Protein AF-B6Y9R3-F1 (afdb_monomer)

Radius of gyration: 16.5 Å; Cα contacts (8 Å, |Δi|>4): 119; chains: 1; bounding box: 32×34×44 Å

pLDDT: mean 80.81, std 11.1, range [38.0, 95.69]

Structure (mmCIF, N/CA/C/O backbone):
data_AF-B6Y9R3-F1
#
_entry.id   AF-B6Y9R3-F1
#
loop_
_atom_site.group_PDB
_atom_site.id
_atom_site.type_symbol
_atom_site.label_atom_id
_atom_site.label_alt_id
_atom_site.label_comp_id
_atom_site.label_asym_id
_atom_site.label_entity_id
_atom_site.label_seq_id
_atom_site.pdbx_PDB_ins_code
_atom_site.Cartn_x
_atom_site.Cartn_y
_atom_site.Cartn_z
_atom_site.occupancy
_atom_site.B_iso_or_equiv
_atom_site.auth_seq_id
_atom_site.auth_comp_id
_atom_site.auth_asym_id
_atom_site.auth_atom_id
_atom_site.pdbx_PDB_model_num
ATOM 1 N N . MET A 1 1 ? 11.299 23.495 -1.024 1.00 38.00 1 MET A N 1
ATOM 2 C CA . MET A 1 1 ? 11.719 22.146 -0.599 1.00 38.00 1 MET A CA 1
ATOM 3 C C . MET A 1 1 ? 10.452 21.373 -0.296 1.00 38.00 1 MET A C 1
ATOM 5 O O . MET A 1 1 ? 9.710 21.799 0.578 1.00 38.00 1 MET A O 1
ATOM 9 N N . GLN A 1 2 ? 10.127 20.360 -1.100 1.00 44.69 2 GLN A N 1
ATOM 10 C CA . GLN A 1 2 ? 9.009 19.462 -0.810 1.00 44.69 2 GLN A CA 1
ATOM 11 C C . GLN A 1 2 ? 9.475 18.516 0.291 1.00 44.69 2 GLN A C 1
ATOM 13 O O . GLN A 1 2 ? 10.251 17.600 0.039 1.00 44.69 2 GLN A O 1
ATOM 18 N N . THR A 1 3 ? 9.092 18.821 1.525 1.00 48.12 3 THR A N 1
ATOM 19 C CA . THR A 1 3 ? 9.408 17.984 2.677 1.00 48.12 3 THR A CA 1
ATOM 20 C C . THR A 1 3 ? 8.425 16.825 2.669 1.00 48.12 3 THR A C 1
ATOM 22 O O . THR A 1 3 ? 7.228 17.030 2.870 1.00 48.12 3 THR A O 1
ATOM 25 N N . GLU A 1 4 ? 8.907 15.618 2.393 1.00 58.72 4 GLU A N 1
ATOM 26 C CA . GLU A 1 4 ? 8.137 14.425 2.731 1.00 58.72 4 GLU A CA 1
ATOM 27 C C . GLU A 1 4 ? 7.810 14.454 4.219 1.00 58.72 4 GLU A C 1
ATOM 29 O O . GLU A 1 4 ? 8.660 14.781 5.047 1.00 58.72 4 GLU A O 1
ATOM 34 N N . ILE A 1 5 ? 6.565 14.142 4.554 1.00 64.19 5 ILE A N 1
ATOM 35 C CA . ILE A 1 5 ? 6.120 14.108 5.940 1.00 64.19 5 ILE A CA 1
ATOM 36 C C . ILE A 1 5 ? 6.692 12.826 6.552 1.00 64.19 5 ILE A C 1
ATOM 38 O O . ILE A 1 5 ? 6.234 11.728 6.247 1.00 64.19 5 ILE A O 1
ATOM 42 N N . GLU A 1 6 ? 7.716 12.958 7.393 1.00 71.69 6 GLU A N 1
ATOM 43 C CA . GLU A 1 6 ? 8.227 11.827 8.168 1.00 71.69 6 GLU A CA 1
ATOM 44 C C . GLU A 1 6 ? 7.184 11.346 9.186 1.00 71.69 6 GLU A C 1
ATOM 46 O O . GLU A 1 6 ? 6.324 12.111 9.626 1.00 71.69 6 GLU A O 1
ATOM 51 N N . TYR A 1 7 ? 7.259 10.069 9.570 1.00 74.62 7 TYR A N 1
ATOM 52 C CA . TYR A 1 7 ? 6.249 9.422 10.414 1.00 74.62 7 TYR A CA 1
ATOM 53 C C . TYR A 1 7 ? 5.989 10.170 11.732 1.00 74.62 7 TYR A C 1
ATOM 55 O O . TYR A 1 7 ? 4.831 10.379 12.093 1.00 74.62 7 TYR A O 1
ATOM 63 N N . GLU A 1 8 ? 7.038 10.633 12.420 1.00 77.56 8 GLU A N 1
ATOM 64 C CA . GLU A 1 8 ? 6.874 11.384 13.673 1.00 77.56 8 GLU A CA 1
ATOM 65 C C . GLU A 1 8 ? 6.174 12.729 13.443 1.00 77.56 8 GLU A C 1
ATOM 67 O O . GLU A 1 8 ? 5.250 13.075 14.175 1.00 77.56 8 GLU A O 1
ATOM 72 N N . TYR A 1 9 ? 6.503 13.437 12.360 1.00 80.38 9 TYR A N 1
ATOM 73 C CA . TYR A 1 9 ? 5.824 14.684 12.009 1.00 80.38 9 TYR A CA 1
ATOM 74 C C . TYR A 1 9 ? 4.355 14.452 11.613 1.00 80.38 9 TYR A C 1
ATOM 76 O O . TYR A 1 9 ? 3.468 15.216 11.995 1.00 80.38 9 TYR A O 1
ATOM 84 N N . MET A 1 10 ? 4.058 13.369 10.886 1.00 79.75 10 MET A N 1
ATOM 85 C CA . MET A 1 10 ? 2.678 12.972 10.584 1.00 79.75 10 MET A CA 1
ATOM 86 C C . MET A 1 10 ? 1.896 12.704 11.873 1.00 79.75 10 MET A C 1
ATOM 88 O O . MET A 1 10 ? 0.772 13.178 12.029 1.00 79.75 10 MET A O 1
ATOM 92 N N . LYS A 1 11 ? 2.495 11.960 12.804 1.00 81.62 11 LYS A N 1
ATOM 93 C CA . LYS A 1 11 ? 1.896 11.610 14.091 1.00 81.62 11 LYS A CA 1
ATOM 94 C C . LYS A 1 11 ? 1.600 12.851 14.933 1.00 81.62 11 LYS A C 1
ATOM 96 O O . LYS A 1 11 ? 0.484 12.966 15.434 1.00 81.62 11 LYS A O 1
ATOM 101 N N . GLU A 1 12 ? 2.537 13.794 15.026 1.00 84.62 12 GLU A N 1
ATOM 102 C CA . GLU A 1 12 ? 2.312 15.089 15.685 1.00 84.62 12 GLU A CA 1
ATOM 103 C C . GLU A 1 12 ? 1.129 15.835 15.056 1.00 84.62 12 GLU A C 1
ATOM 105 O O . GLU A 1 12 ? 0.219 16.283 15.755 1.00 84.62 12 GLU A O 1
ATOM 110 N N . ARG A 1 13 ? 1.074 15.905 13.720 1.00 83.81 13 ARG A N 1
ATOM 111 C CA . ARG A 1 13 ? -0.043 16.554 13.021 1.00 83.81 13 ARG A CA 1
ATOM 112 C C . ARG A 1 13 ? -1.380 15.874 13.294 1.00 83.81 13 ARG A C 1
ATOM 114 O O . ARG A 1 13 ? -2.363 16.576 13.509 1.00 83.81 13 ARG A O 1
ATOM 121 N N . LEU A 1 14 ? -1.427 14.541 13.301 1.00 82.06 14 LEU A N 1
ATOM 122 C CA . LEU A 1 14 ? -2.643 13.784 13.614 1.00 82.06 14 LEU A CA 1
ATOM 123 C C . LEU A 1 14 ? -3.123 14.056 15.045 1.00 82.06 14 LEU A C 1
ATOM 125 O O . LEU A 1 14 ? -4.323 14.208 15.263 1.00 82.06 14 LEU A O 1
ATOM 129 N N . GLN A 1 15 ? -2.203 14.187 16.004 1.00 83.19 15 GLN A N 1
ATOM 130 C CA . GLN A 1 15 ? -2.538 14.554 17.384 1.00 83.19 15 GLN A CA 1
ATOM 131 C C . GLN A 1 15 ? -3.135 15.966 17.477 1.00 83.19 15 GLN A C 1
ATOM 133 O O . GLN A 1 15 ? -4.060 16.192 18.257 1.00 83.19 15 GLN A O 1
ATOM 138 N N . CYS A 1 16 ? -2.670 16.906 16.649 1.00 85.38 16 CYS A N 1
ATOM 139 C CA . CYS A 1 16 ? -3.221 18.262 16.599 1.00 85.38 16 CYS A CA 1
ATOM 140 C C . CYS A 1 16 ? -4.626 18.352 15.978 1.00 85.38 16 CYS A C 1
ATOM 142 O O . CYS A 1 16 ? -5.304 19.352 16.202 1.00 85.38 16 CYS A O 1
ATOM 144 N N . LEU A 1 17 ? -5.082 17.351 15.215 1.00 85.00 17 LEU A N 1
ATOM 145 C CA . LEU A 1 17 ? -6.386 17.389 14.535 1.00 85.00 17 LEU A CA 1
ATOM 146 C C . LEU A 1 17 ? -7.593 17.203 15.473 1.00 85.00 17 LEU A C 1
ATOM 148 O O . LEU A 1 17 ? -8.717 17.316 14.995 1.00 85.00 17 LEU A O 1
ATOM 152 N N . GLN A 1 18 ? -7.380 16.937 16.772 1.00 82.75 18 GLN A N 1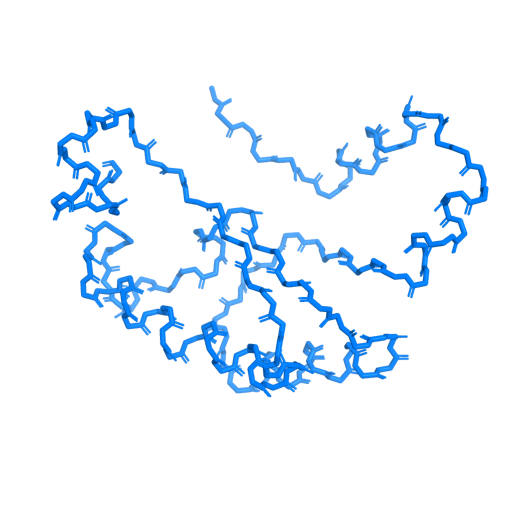
ATOM 153 C CA . GLN A 1 18 ? -8.442 16.719 17.773 1.00 82.75 18 GLN A CA 1
ATOM 154 C C . GLN A 1 18 ? -9.558 15.791 17.258 1.00 82.75 18 GLN A C 1
ATOM 156 O O . GLN A 1 18 ? -10.741 16.120 17.301 1.00 82.75 18 GLN A O 1
ATOM 161 N N . LEU A 1 19 ? -9.160 14.634 16.721 1.00 86.69 19 LEU A N 1
ATOM 162 C CA . LEU A 1 19 ? -10.089 13.661 16.153 1.00 86.69 19 LEU A CA 1
ATOM 163 C C . LEU A 1 19 ? -11.009 13.084 17.236 1.00 86.69 19 LEU A C 1
ATOM 165 O O . LEU A 1 19 ? -10.575 12.827 18.360 1.00 86.69 19 LEU A O 1
ATOM 169 N N . ASP A 1 20 ? -12.268 12.852 16.866 1.00 90.81 20 ASP A N 1
ATOM 170 C CA . ASP A 1 20 ? -13.260 12.194 17.714 1.00 90.81 20 ASP A CA 1
ATOM 171 C C . ASP A 1 20 ? -12.723 10.834 18.219 1.00 90.81 20 ASP A C 1
ATOM 173 O O . ASP A 1 20 ? -12.274 10.021 17.399 1.00 90.81 20 ASP A O 1
ATOM 177 N N . PRO A 1 21 ? -12.747 10.555 19.539 1.00 90.06 21 PRO A N 1
ATOM 178 C CA . PRO A 1 21 ? -12.349 9.262 20.091 1.00 90.06 21 PRO A CA 1
ATOM 179 C C . PRO A 1 21 ? -13.029 8.056 19.431 1.00 90.06 21 PRO A C 1
ATOM 181 O O . PRO A 1 21 ? -12.392 7.010 19.288 1.00 90.06 21 PRO A O 1
ATOM 184 N N . GLU A 1 22 ? -14.286 8.187 18.998 1.00 92.94 22 GLU A N 1
ATOM 185 C CA . GLU A 1 22 ? -14.990 7.114 18.288 1.00 92.94 22 GLU A CA 1
ATOM 186 C C . GLU A 1 22 ? -14.360 6.854 16.911 1.00 92.94 22 GLU A C 1
ATOM 188 O O . GLU A 1 22 ? -14.071 5.708 16.551 1.00 92.94 22 GLU A O 1
ATOM 193 N N . LEU A 1 23 ? -14.038 7.920 16.172 1.00 90.62 23 LEU A N 1
ATOM 194 C CA . LEU A 1 23 ? -13.351 7.827 14.885 1.00 90.62 23 LEU A CA 1
ATOM 195 C C . LEU A 1 23 ? -11.948 7.225 15.036 1.00 90.62 23 LEU A C 1
ATOM 197 O O . LEU A 1 23 ? -11.534 6.415 14.206 1.00 90.62 23 LEU A O 1
ATOM 201 N N . LEU A 1 24 ? -11.225 7.579 16.102 1.00 89.44 24 LEU A N 1
ATOM 202 C CA . LEU A 1 24 ? -9.917 6.995 16.409 1.00 89.44 24 LEU A CA 1
ATOM 203 C C . LEU A 1 24 ? -10.016 5.491 16.680 1.00 89.44 24 LEU A C 1
ATOM 205 O O . LEU A 1 24 ? -9.184 4.730 16.186 1.00 89.44 24 LEU A O 1
ATOM 209 N N . ALA A 1 25 ? -11.036 5.050 17.419 1.00 90.62 25 ALA A N 1
ATOM 210 C CA . ALA A 1 25 ? -11.268 3.632 17.680 1.00 90.62 25 ALA A CA 1
ATOM 211 C C . ALA A 1 25 ? -11.597 2.856 16.392 1.00 90.62 25 ALA A C 1
ATOM 213 O O . ALA A 1 25 ? -11.096 1.746 16.193 1.00 90.62 25 ALA A O 1
ATOM 214 N N . ILE A 1 26 ? -12.380 3.449 15.485 1.00 92.50 26 ILE A N 1
ATOM 215 C CA . ILE A 1 26 ? -12.639 2.869 14.161 1.00 92.50 26 ILE A CA 1
ATOM 216 C C . ILE A 1 26 ? -11.338 2.798 13.352 1.00 92.50 26 ILE A C 1
ATOM 218 O O . ILE A 1 26 ? -11.000 1.737 12.826 1.00 92.50 26 ILE A O 1
ATOM 222 N N . ALA A 1 27 ? -10.576 3.891 13.276 1.00 90.19 27 ALA A N 1
ATOM 223 C CA . ALA A 1 27 ? -9.334 3.949 12.510 1.00 90.19 27 ALA A CA 1
ATOM 224 C C . ALA A 1 27 ? -8.289 2.944 13.019 1.00 90.19 27 ALA A C 1
ATOM 226 O O . ALA A 1 27 ? -7.664 2.261 12.213 1.00 90.19 27 ALA A O 1
ATOM 227 N N . ALA A 1 28 ? -8.151 2.774 14.337 1.00 87.94 28 ALA A N 1
ATOM 228 C CA . ALA A 1 28 ? -7.201 1.835 14.940 1.00 87.94 28 ALA A CA 1
ATOM 229 C C . ALA A 1 28 ? -7.398 0.375 14.487 1.00 87.94 28 ALA A C 1
ATOM 231 O O . ALA A 1 28 ? -6.448 -0.407 14.510 1.00 87.94 28 ALA A O 1
ATOM 232 N N . ASN A 1 29 ? -8.612 0.016 14.059 1.00 90.31 29 ASN A N 1
ATOM 233 C CA . ASN A 1 29 ? -8.945 -1.322 13.568 1.00 90.31 29 ASN A CA 1
ATOM 234 C C . ASN A 1 29 ? -8.943 -1.437 12.034 1.00 90.31 29 ASN A C 1
ATOM 236 O O . ASN A 1 29 ? -8.985 -2.549 11.518 1.00 90.31 29 ASN A O 1
ATOM 240 N N . ASN A 1 30 ? -8.907 -0.314 11.310 1.00 92.44 30 ASN A N 1
ATOM 241 C CA . ASN A 1 30 ? -9.114 -0.267 9.856 1.00 92.44 30 ASN A CA 1
ATOM 242 C C . ASN A 1 30 ? -8.006 0.481 9.096 1.00 92.44 30 ASN A C 1
ATOM 244 O O . ASN A 1 30 ? -8.107 0.667 7.884 1.00 92.44 30 ASN A O 1
ATOM 248 N N . LEU A 1 31 ? -6.949 0.925 9.782 1.00 91.00 31 LEU A N 1
ATOM 249 C CA . LEU A 1 31 ? -5.833 1.648 9.185 1.00 91.00 31 LEU A CA 1
ATOM 250 C C . LEU A 1 31 ? -4.494 1.075 9.656 1.00 91.00 31 LEU A C 1
ATOM 252 O O . LEU A 1 31 ? -4.220 0.986 10.851 1.00 91.00 31 LEU A O 1
ATOM 256 N N . ILE A 1 32 ? -3.638 0.730 8.696 1.00 88.88 32 ILE A N 1
ATOM 257 C CA . ILE A 1 32 ? -2.227 0.408 8.926 1.00 88.88 32 ILE A CA 1
ATOM 258 C C . ILE A 1 32 ? -1.412 1.518 8.274 1.00 88.88 32 ILE A C 1
ATOM 260 O O . ILE A 1 32 ? -1.557 1.766 7.079 1.00 88.88 32 ILE A O 1
ATOM 264 N N . ILE A 1 33 ? -0.548 2.169 9.052 1.00 86.69 33 ILE A N 1
ATOM 265 C CA . ILE A 1 33 ? 0.437 3.119 8.534 1.00 86.69 33 ILE A CA 1
ATOM 266 C C . ILE A 1 33 ? 1.822 2.566 8.835 1.00 86.69 33 ILE A C 1
ATOM 268 O O . ILE A 1 33 ? 2.121 2.212 9.976 1.00 86.69 33 ILE A O 1
ATOM 272 N N . THR A 1 34 ? 2.667 2.496 7.815 1.00 79.25 34 THR A N 1
ATOM 273 C CA . THR A 1 34 ? 4.069 2.109 7.964 1.00 79.25 34 THR A CA 1
ATOM 274 C C . THR A 1 34 ? 4.949 3.356 8.051 1.00 79.25 34 THR A C 1
ATOM 276 O O . THR A 1 34 ? 4.636 4.364 7.411 1.00 79.25 34 THR A O 1
ATOM 279 N N . PRO A 1 35 ? 6.074 3.317 8.787 1.00 75.62 35 PRO A N 1
ATOM 280 C CA . PRO A 1 35 ? 7.104 4.341 8.643 1.00 75.62 35 PRO A CA 1
ATOM 281 C C . PRO A 1 35 ? 7.654 4.350 7.208 1.00 75.62 35 PRO A C 1
ATOM 283 O O . PRO A 1 35 ? 7.367 3.451 6.413 1.00 75.62 35 PRO A O 1
ATOM 286 N N . LYS A 1 36 ? 8.469 5.357 6.872 1.00 74.06 36 LYS A N 1
ATOM 287 C CA . LYS A 1 36 ? 9.146 5.403 5.573 1.00 74.06 36 LYS A CA 1
ATOM 288 C C . LYS A 1 36 ? 10.029 4.165 5.420 1.00 74.06 36 LYS A C 1
ATOM 290 O O . LYS A 1 36 ? 11.010 3.999 6.141 1.00 74.06 36 LYS A O 1
ATOM 295 N N . VAL A 1 37 ? 9.670 3.310 4.474 1.00 69.44 37 VAL A N 1
ATOM 296 C CA . VAL A 1 37 ? 10.378 2.072 4.156 1.00 69.44 37 VAL A CA 1
ATOM 297 C C . VAL A 1 37 ? 10.908 2.171 2.733 1.00 69.44 37 VAL A C 1
ATOM 299 O O . VAL A 1 37 ? 10.184 2.583 1.831 1.00 69.44 37 VAL A O 1
ATOM 302 N N . HIS A 1 38 ? 12.180 1.820 2.546 1.00 69.75 38 HIS A N 1
ATOM 303 C CA . HIS A 1 38 ? 12.722 1.559 1.217 1.00 69.75 38 HIS A CA 1
ATOM 304 C C . HIS A 1 38 ? 12.513 0.074 0.963 1.00 69.75 38 HIS A C 1
ATOM 306 O O . HIS A 1 38 ? 13.222 -0.745 1.542 1.00 69.75 38 HIS A O 1
ATOM 312 N N . LEU A 1 39 ? 11.492 -0.255 0.177 1.00 72.44 39 LEU A N 1
ATOM 313 C CA . LEU A 1 39 ? 11.155 -1.637 -0.139 1.00 72.44 39 LEU A CA 1
ATOM 314 C C . LEU A 1 39 ? 11.653 -1.953 -1.539 1.00 72.44 39 LEU A C 1
ATOM 316 O O . LEU A 1 39 ? 11.312 -1.258 -2.495 1.00 72.44 39 LEU A O 1
ATOM 320 N N . SER A 1 40 ? 12.417 -3.033 -1.663 1.00 68.44 40 SER A N 1
ATOM 321 C CA . SER A 1 40 ? 12.742 -3.603 -2.977 1.00 68.44 40 SER A CA 1
ATOM 322 C C . SER A 1 40 ? 11.565 -4.400 -3.559 1.00 68.44 40 SER A C 1
ATOM 324 O O . SER A 1 40 ? 11.558 -4.744 -4.740 1.00 68.44 40 SER A O 1
ATOM 326 N N . PHE A 1 41 ? 10.568 -4.690 -2.711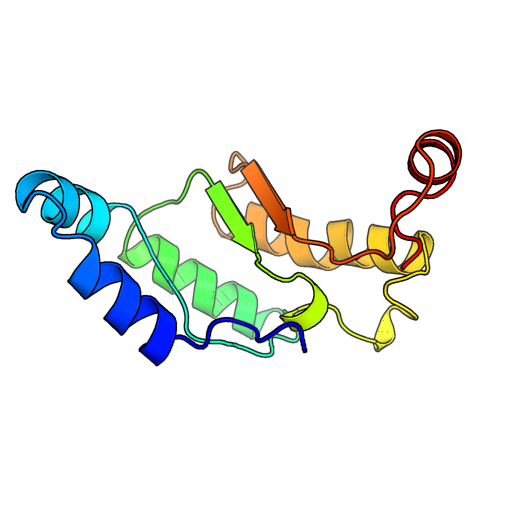 1.00 69.56 41 PHE A N 1
ATOM 327 C CA . PHE A 1 41 ? 9.448 -5.592 -2.949 1.00 69.56 41 PHE A CA 1
ATOM 328 C C . PHE A 1 41 ? 9.888 -6.946 -3.511 1.00 69.56 41 PHE A C 1
ATOM 330 O O . PHE A 1 41 ? 9.236 -7.549 -4.371 1.00 69.56 41 PHE A O 1
ATOM 337 N N . CYS A 1 42 ? 10.982 -7.465 -2.955 1.00 70.38 42 CYS A N 1
ATOM 338 C CA . CYS A 1 42 ? 11.322 -8.870 -3.101 1.00 70.38 42 CYS A CA 1
ATOM 339 C C . CYS A 1 42 ? 10.204 -9.749 -2.509 1.00 70.38 42 CYS A C 1
ATOM 341 O O . CYS A 1 42 ? 9.379 -9.304 -1.705 1.00 70.38 42 CYS A O 1
ATOM 343 N N . HIS A 1 43 ? 10.183 -11.031 -2.885 1.00 73.94 43 HIS A N 1
ATOM 344 C CA . HIS A 1 43 ? 9.157 -11.972 -2.417 1.00 73.94 43 HIS A CA 1
ATOM 345 C C . HIS A 1 43 ? 9.046 -12.025 -0.880 1.00 73.94 43 HIS A C 1
ATOM 347 O O . HIS A 1 43 ? 7.949 -12.199 -0.358 1.00 73.94 43 HIS A O 1
ATOM 353 N N . GLU A 1 44 ? 10.151 -11.833 -0.155 1.00 82.25 44 GLU A N 1
ATOM 354 C CA . GLU A 1 44 ? 10.180 -11.826 1.313 1.00 82.25 44 GLU A CA 1
ATOM 355 C C . GLU A 1 44 ? 9.445 -10.623 1.924 1.00 82.25 44 GLU A C 1
ATOM 357 O O . GLU A 1 44 ? 8.613 -10.801 2.811 1.00 82.25 44 GLU A O 1
ATOM 362 N N . GLU A 1 45 ? 9.677 -9.410 1.414 1.00 81.56 45 GLU A N 1
ATOM 363 C CA . GLU A 1 45 ? 9.032 -8.183 1.909 1.00 81.56 45 GLU A CA 1
ATOM 364 C C . GLU A 1 45 ? 7.522 -8.196 1.643 1.00 81.56 45 GLU A C 1
ATOM 366 O O . GLU A 1 45 ? 6.727 -7.839 2.514 1.00 81.56 45 GLU A O 1
ATOM 371 N N . ILE A 1 46 ? 7.110 -8.675 0.461 1.00 83.81 46 ILE A N 1
ATOM 372 C CA . ILE A 1 46 ? 5.689 -8.853 0.125 1.00 83.81 46 ILE A CA 1
ATOM 373 C C . ILE A 1 46 ? 5.034 -9.840 1.098 1.00 83.81 46 ILE A C 1
ATOM 375 O O . ILE A 1 46 ? 3.932 -9.582 1.583 1.00 83.81 46 ILE A O 1
ATOM 379 N N . ASN A 1 47 ? 5.707 -10.953 1.408 1.00 86.38 47 ASN A N 1
ATOM 380 C CA . ASN A 1 47 ? 5.195 -11.931 2.366 1.00 86.38 47 ASN A CA 1
ATOM 381 C C . ASN A 1 47 ? 5.073 -11.338 3.775 1.00 86.38 47 ASN A C 1
ATOM 383 O O . ASN A 1 47 ? 4.063 -11.563 4.434 1.00 86.38 47 ASN A O 1
ATOM 387 N N . TYR A 1 48 ? 6.044 -10.538 4.217 1.00 87.19 48 TYR A N 1
ATOM 388 C CA . TYR A 1 48 ? 5.985 -9.869 5.517 1.00 87.19 48 TYR A CA 1
ATOM 389 C C . TYR A 1 48 ? 4.781 -8.921 5.625 1.00 87.19 48 TYR A C 1
ATOM 391 O O . TYR A 1 48 ? 4.000 -9.007 6.573 1.00 87.19 48 TYR A O 1
ATOM 399 N N . ILE A 1 49 ? 4.569 -8.068 4.617 1.00 87.75 49 ILE A N 1
ATOM 400 C CA . ILE A 1 49 ? 3.421 -7.146 4.579 1.00 87.75 49 ILE A CA 1
ATOM 401 C C . ILE A 1 49 ? 2.102 -7.924 4.542 1.00 87.75 49 ILE A C 1
ATOM 403 O O . ILE A 1 49 ? 1.143 -7.556 5.222 1.00 87.75 49 ILE A O 1
ATOM 407 N N . LYS A 1 50 ? 2.056 -9.015 3.772 1.00 89.44 50 LYS A N 1
ATOM 408 C CA . LYS A 1 50 ? 0.893 -9.897 3.694 1.00 89.44 50 LYS A CA 1
ATOM 409 C C . LYS A 1 50 ? 0.541 -10.498 5.053 1.00 89.44 50 LYS A C 1
ATOM 411 O O . LYS A 1 50 ? -0.635 -10.479 5.412 1.00 89.44 50 LYS A O 1
ATOM 416 N N . GLU A 1 51 ? 1.511 -11.031 5.793 1.00 90.25 51 GLU A N 1
ATOM 417 C CA . GLU A 1 51 ? 1.230 -11.626 7.104 1.00 90.25 51 GLU A CA 1
ATOM 418 C C . GLU A 1 51 ? 0.771 -10.561 8.111 1.00 90.25 51 GLU A C 1
ATOM 420 O O . GLU A 1 51 ? -0.225 -10.784 8.795 1.00 90.25 51 GLU A O 1
ATOM 425 N N . ILE A 1 52 ? 1.361 -9.357 8.108 1.00 88.25 52 ILE A N 1
ATOM 426 C CA . ILE A 1 52 ? 0.869 -8.238 8.937 1.00 88.25 52 ILE A CA 1
ATOM 427 C C . ILE A 1 52 ? -0.578 -7.875 8.593 1.00 88.25 52 ILE A C 1
ATOM 429 O O . ILE A 1 52 ? -1.409 -7.721 9.490 1.00 88.25 52 ILE A O 1
ATOM 433 N N . ALA A 1 53 ? -0.895 -7.717 7.304 1.00 89.31 53 ALA A N 1
ATOM 434 C CA . ALA A 1 53 ? -2.253 -7.394 6.875 1.00 89.31 53 ALA A CA 1
ATOM 435 C C . ALA A 1 53 ? -3.226 -8.498 7.314 1.00 89.31 53 ALA A C 1
ATOM 437 O O . ALA A 1 53 ? -4.264 -8.222 7.904 1.00 89.31 53 ALA A O 1
ATOM 438 N N . LYS A 1 54 ? -2.859 -9.766 7.122 1.00 87.50 54 LYS A N 1
ATOM 439 C CA . LYS A 1 54 ? -3.671 -10.913 7.538 1.00 87.50 54 LYS A CA 1
ATOM 440 C C . LYS A 1 54 ? -3.921 -10.957 9.051 1.00 87.50 54 LYS A C 1
ATOM 442 O O . LYS A 1 54 ? -5.022 -11.324 9.452 1.00 87.50 54 LYS A O 1
ATOM 447 N N . GLU A 1 55 ? -2.937 -10.594 9.872 1.00 88.44 55 GLU A N 1
ATOM 448 C CA . GLU A 1 55 ? -3.079 -10.528 11.333 1.00 88.44 55 GLU A CA 1
ATOM 449 C C . GLU A 1 55 ? -3.950 -9.356 11.803 1.00 88.44 55 GLU A C 1
ATOM 451 O O . GLU A 1 55 ? -4.632 -9.466 12.821 1.00 88.44 55 GLU A O 1
ATOM 456 N N . ARG A 1 56 ? -3.917 -8.226 11.086 1.00 88.38 56 ARG A N 1
ATOM 457 C CA . ARG A 1 56 ? -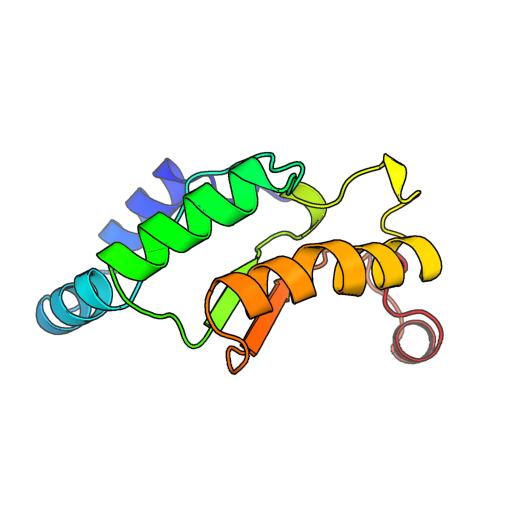4.617 -6.991 11.468 1.00 88.38 56 ARG A CA 1
ATOM 458 C C . ARG A 1 56 ? -6.014 -6.905 10.861 1.00 88.38 56 ARG A C 1
ATOM 460 O O . ARG A 1 56 ? -6.999 -6.954 11.588 1.00 88.38 56 ARG A O 1
ATOM 467 N N . PHE A 1 57 ? -6.092 -6.743 9.544 1.00 91.38 57 PHE A N 1
ATOM 468 C CA . PHE A 1 57 ? -7.321 -6.738 8.754 1.00 91.38 57 PHE A CA 1
ATOM 469 C C . PHE A 1 57 ? -6.977 -6.799 7.262 1.00 91.38 57 PHE A C 1
ATOM 471 O O . PHE A 1 57 ? -5.909 -6.370 6.830 1.00 91.38 57 PHE A O 1
ATOM 478 N N . LYS A 1 58 ? -7.919 -7.270 6.442 1.00 91.75 58 LYS A N 1
ATOM 479 C CA . LYS A 1 58 ? -7.762 -7.285 4.984 1.00 91.75 58 LYS A CA 1
ATOM 480 C C . LYS A 1 58 ? -8.108 -5.901 4.403 1.00 91.75 58 LYS A C 1
ATOM 482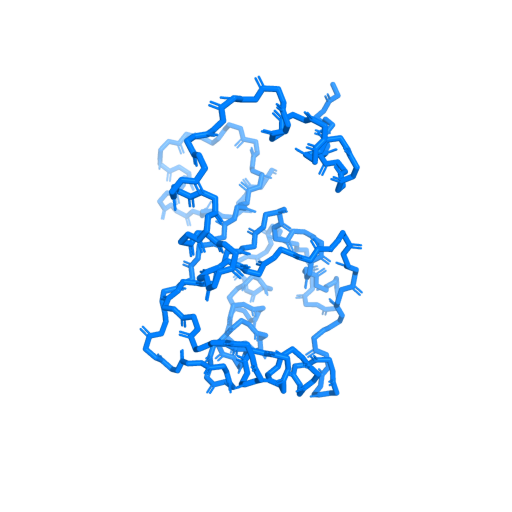 O O . LYS A 1 58 ? -9.294 -5.579 4.374 1.00 91.75 58 LYS A O 1
ATOM 487 N N . PRO A 1 59 ? -7.139 -5.097 3.924 1.00 93.38 59 PRO A N 1
ATOM 488 C CA . PRO A 1 59 ? -7.426 -3.765 3.402 1.00 93.38 59 PRO A CA 1
ATOM 489 C C . PRO A 1 59 ? -8.108 -3.826 2.033 1.00 93.38 59 PRO A C 1
ATOM 491 O O . PRO A 1 59 ? -7.754 -4.643 1.179 1.00 93.38 59 PRO A O 1
ATOM 494 N N . ASP A 1 60 ? -9.049 -2.914 1.807 1.00 95.25 60 ASP A N 1
ATOM 495 C CA . ASP A 1 60 ? -9.670 -2.688 0.495 1.00 95.25 60 ASP A CA 1
ATOM 496 C C . ASP A 1 60 ? -8.945 -1.612 -0.321 1.00 95.25 60 ASP A C 1
ATOM 498 O O . ASP A 1 60 ? -9.150 -1.504 -1.528 1.00 95.25 60 ASP A O 1
ATOM 502 N N . ILE A 1 61 ? -8.079 -0.823 0.319 1.00 95.38 61 ILE A N 1
ATOM 503 C CA . ILE A 1 61 ? -7.277 0.221 -0.321 1.00 95.38 61 ILE A CA 1
ATOM 504 C C . ILE A 1 61 ? -5.824 0.075 0.126 1.00 95.38 61 ILE A C 1
ATOM 506 O O . ILE A 1 61 ? -5.533 0.019 1.320 1.00 95.38 61 ILE A O 1
ATOM 510 N N . LEU A 1 62 ? -4.913 0.054 -0.845 1.00 92.94 62 LEU A N 1
ATOM 511 C CA . LEU A 1 62 ? -3.471 0.154 -0.644 1.00 92.94 62 LEU A CA 1
ATOM 512 C C . LEU A 1 62 ? -3.010 1.524 -1.142 1.00 92.94 62 LEU A C 1
ATOM 514 O O . LEU A 1 62 ? -3.104 1.808 -2.334 1.00 92.94 62 LEU A O 1
ATOM 518 N N . ALA A 1 63 ? -2.529 2.376 -0.240 1.00 92.50 63 ALA A N 1
ATOM 519 C CA . ALA A 1 63 ? -2.035 3.707 -0.581 1.00 92.50 63 ALA A CA 1
ATOM 520 C C . ALA A 1 63 ? -0.504 3.755 -0.493 1.00 92.50 63 ALA A C 1
ATOM 522 O O . ALA A 1 63 ? 0.069 3.381 0.529 1.00 92.50 63 ALA A O 1
ATOM 523 N N . VAL A 1 64 ? 0.148 4.232 -1.555 1.00 88.94 64 VAL A N 1
ATOM 524 C CA . VAL A 1 64 ? 1.593 4.483 -1.591 1.00 88.94 64 VAL A CA 1
ATOM 525 C C . VAL A 1 64 ? 1.833 5.959 -1.863 1.00 88.94 64 VAL A C 1
ATOM 527 O O . VAL A 1 64 ? 1.510 6.462 -2.941 1.00 88.94 64 VAL A O 1
ATOM 530 N N . ASP A 1 65 ? 2.453 6.630 -0.899 1.00 86.38 65 ASP A N 1
ATOM 531 C CA . ASP A 1 65 ? 2.777 8.047 -0.989 1.00 86.38 65 ASP A CA 1
ATOM 532 C C . ASP A 1 65 ? 4.184 8.344 -0.438 1.00 86.38 65 ASP A C 1
ATOM 534 O O . ASP A 1 65 ? 4.403 8.207 0.769 1.00 86.38 65 ASP A O 1
ATOM 538 N N . PRO A 1 66 ? 5.150 8.766 -1.276 1.00 81.44 66 PRO A N 1
ATOM 539 C CA .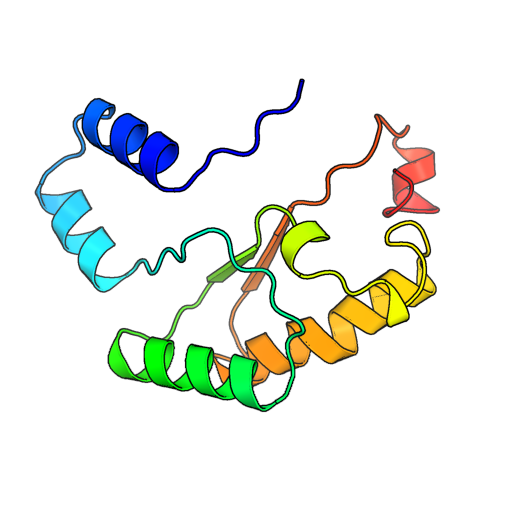 PRO A 1 66 ? 5.158 8.721 -2.743 1.00 81.44 66 PRO A CA 1
ATOM 540 C C . PRO A 1 66 ? 5.684 7.398 -3.314 1.00 81.44 66 PRO A C 1
ATOM 542 O O . PRO A 1 66 ? 6.467 6.688 -2.678 1.00 81.44 66 PRO A O 1
ATOM 545 N N . LEU A 1 67 ? 5.335 7.105 -4.573 1.00 84.88 67 LEU A N 1
ATOM 546 C CA . LEU A 1 67 ? 5.777 5.882 -5.259 1.00 84.88 67 LEU A CA 1
ATOM 547 C C . LEU A 1 67 ? 7.301 5.748 -5.356 1.00 84.88 67 LEU A C 1
ATOM 549 O O . LEU A 1 67 ? 7.815 4.635 -5.358 1.00 84.88 67 LEU A O 1
ATOM 553 N N . ARG A 1 68 ? 8.041 6.863 -5.369 1.00 79.06 68 ARG A N 1
ATOM 554 C CA . ARG A 1 68 ? 9.509 6.849 -5.451 1.00 79.06 68 ARG A CA 1
ATOM 555 C C . ARG A 1 68 ? 10.196 6.125 -4.289 1.00 79.06 68 ARG A C 1
ATOM 557 O O . ARG A 1 68 ? 11.332 5.701 -4.434 1.00 79.06 68 ARG A O 1
ATOM 564 N N . ASN A 1 69 ? 9.521 5.960 -3.145 1.00 79.62 69 ASN A N 1
ATOM 565 C CA . ASN A 1 69 ? 10.069 5.203 -2.010 1.00 79.62 69 ASN A CA 1
ATOM 566 C C . ASN A 1 69 ? 10.131 3.694 -2.276 1.00 79.62 69 ASN A C 1
ATOM 568 O O . ASN A 1 69 ? 10.825 2.967 -1.568 1.00 79.62 69 ASN A O 1
ATOM 572 N N . ILE A 1 70 ? 9.391 3.231 -3.281 1.00 81.06 70 ILE A N 1
ATOM 573 C CA . ILE A 1 70 ? 9.266 1.817 -3.620 1.00 81.06 70 ILE A CA 1
ATOM 574 C C . ILE A 1 70 ? 9.618 1.512 -5.078 1.00 81.06 70 ILE A C 1
ATOM 576 O O . ILE A 1 70 ? 9.601 0.355 -5.497 1.00 81.06 70 ILE A O 1
ATOM 580 N N . PHE A 1 71 ? 9.901 2.547 -5.865 1.00 82.31 71 PHE A N 1
ATOM 581 C CA . PHE A 1 71 ? 10.344 2.400 -7.237 1.00 82.31 71 PHE A CA 1
ATOM 582 C C . PHE A 1 71 ? 11.813 1.965 -7.253 1.00 82.31 71 PHE A C 1
ATOM 584 O O . PHE A 1 71 ? 12.672 2.622 -6.665 1.00 82.31 71 PHE A O 1
ATOM 591 N N . ASN A 1 72 ? 12.106 0.856 -7.930 1.00 75.69 72 ASN A N 1
ATOM 592 C CA . ASN A 1 72 ? 13.467 0.347 -8.072 1.00 75.69 72 ASN A CA 1
ATOM 593 C C . ASN A 1 72 ? 14.076 0.849 -9.392 1.00 75.69 72 ASN A C 1
ATOM 595 O O . ASN A 1 72 ? 13.504 0.638 -10.463 1.00 75.69 72 ASN A O 1
ATOM 599 N N . SER A 1 73 ? 15.252 1.478 -9.314 1.00 70.31 73 SER A N 1
ATOM 600 C CA . SER A 1 73 ? 15.995 1.991 -10.472 1.00 70.31 73 SER A CA 1
ATOM 601 C C . SER A 1 73 ? 16.493 0.897 -11.424 1.00 70.31 73 SER A C 1
ATOM 603 O O . SER A 1 73 ? 16.851 1.201 -12.560 1.00 70.31 73 SER A O 1
ATOM 605 N N . GLU A 1 74 ? 16.471 -0.375 -11.015 1.00 71.25 74 GLU A N 1
ATOM 606 C CA . GLU A 1 74 ? 16.708 -1.520 -11.906 1.00 71.25 74 GLU A CA 1
ATOM 607 C C . GLU A 1 74 ? 15.684 -1.609 -13.044 1.00 71.25 74 GLU A C 1
ATOM 609 O O . GLU A 1 74 ? 15.993 -2.145 -14.107 1.00 71.25 74 GL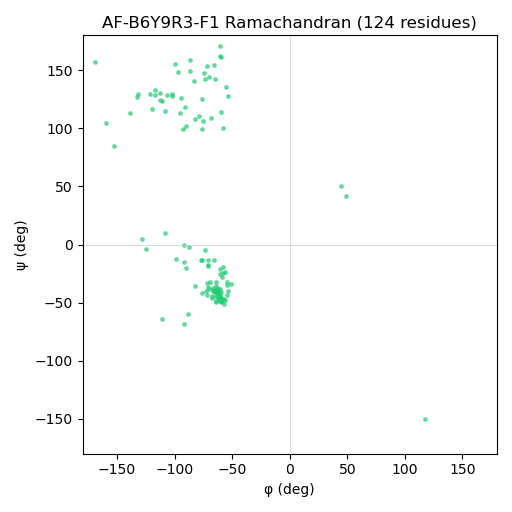U A O 1
ATOM 614 N N . TYR A 1 75 ? 14.480 -1.061 -12.857 1.00 69.38 75 TYR A N 1
ATOM 615 C CA . TYR A 1 75 ? 13.481 -0.988 -13.923 1.00 69.38 75 TYR A CA 1
ATOM 616 C C . TYR A 1 75 ? 13.789 0.110 -14.945 1.00 69.38 75 TYR A C 1
ATOM 618 O O . TYR A 1 75 ? 13.206 0.106 -16.025 1.00 69.38 75 TYR A O 1
ATOM 626 N N . GLY A 1 76 ? 14.716 1.016 -14.629 1.00 70.56 76 GLY A N 1
ATOM 627 C CA . GLY A 1 76 ? 15.050 2.194 -15.416 1.00 70.56 76 GLY A CA 1
ATOM 628 C C . GLY A 1 76 ? 14.765 3.480 -14.644 1.00 70.56 76 GLY A C 1
ATOM 629 O O . GLY A 1 76 ? 14.859 3.542 -13.419 1.00 70.56 76 GLY A O 1
ATOM 630 N N . ASN A 1 77 ? 14.431 4.535 -15.378 1.00 71.00 77 ASN A N 1
ATOM 631 C CA . ASN A 1 77 ? 14.017 5.807 -14.795 1.00 71.00 77 ASN A CA 1
ATOM 632 C C . ASN A 1 77 ? 12.517 5.746 -14.447 1.00 71.00 77 ASN A C 1
ATOM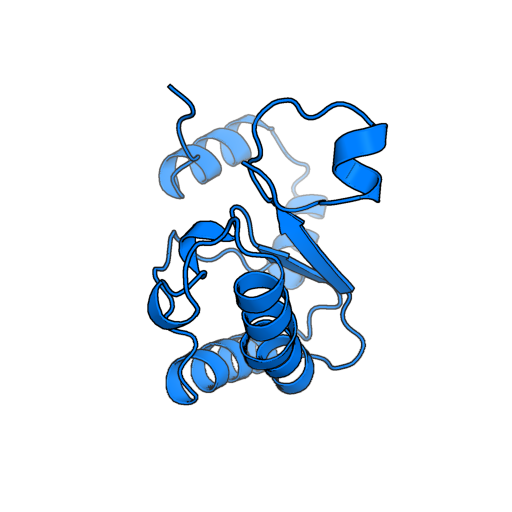 634 O O . ASN A 1 77 ? 11.745 5.226 -15.245 1.00 71.00 77 ASN A O 1
ATOM 638 N N . GLU A 1 78 ? 12.078 6.313 -13.316 1.00 63.50 78 GLU A N 1
ATOM 639 C CA . GLU A 1 78 ? 10.640 6.445 -12.986 1.00 63.50 78 GLU A CA 1
ATOM 640 C C . GLU A 1 78 ? 9.851 7.229 -14.051 1.00 63.50 78 GLU A C 1
ATOM 642 O O . GLU A 1 78 ? 8.639 7.084 -14.169 1.00 63.50 78 GLU A O 1
ATOM 647 N N . ASN A 1 79 ? 10.567 7.997 -14.874 1.00 66.69 79 ASN A N 1
ATOM 648 C CA . ASN A 1 79 ? 10.035 8.760 -15.998 1.00 66.69 79 ASN A CA 1
ATOM 649 C C . ASN A 1 79 ? 9.951 7.974 -17.314 1.00 66.69 79 ASN A C 1
ATOM 651 O O . ASN A 1 79 ? 9.533 8.522 -18.331 1.00 66.69 79 ASN A O 1
ATOM 655 N N . ASP A 1 80 ? 10.394 6.717 -17.330 1.00 75.81 80 ASP A N 1
ATOM 656 C CA . ASP A 1 80 ? 10.227 5.827 -18.474 1.00 75.81 80 ASP A CA 1
ATOM 657 C C . ASP A 1 80 ? 8.911 5.056 -18.318 1.00 75.81 80 ASP A C 1
ATOM 659 O O . ASP A 1 80 ? 8.729 4.269 -17.386 1.00 75.81 80 ASP A O 1
ATOM 663 N N . ASN A 1 81 ? 7.991 5.253 -19.261 1.00 73.75 81 ASN A N 1
ATOM 664 C CA . ASN A 1 81 ? 6.694 4.575 -19.280 1.00 73.75 81 ASN A CA 1
ATOM 665 C C . ASN A 1 81 ? 6.803 3.047 -19.224 1.00 73.75 81 ASN A C 1
ATOM 667 O O . ASN A 1 81 ? 5.965 2.393 -18.603 1.00 73.75 81 ASN A O 1
ATOM 671 N N . SER A 1 82 ? 7.828 2.469 -19.850 1.00 79.44 82 SER A N 1
ATOM 672 C CA . SER A 1 82 ? 8.057 1.023 -19.856 1.00 79.44 82 SER A CA 1
ATOM 673 C C . SER A 1 82 ? 8.520 0.545 -18.483 1.00 79.44 82 SER A C 1
ATOM 675 O O . SER A 1 82 ? 8.013 -0.459 -17.980 1.00 79.44 82 SER A O 1
ATOM 677 N N . ALA A 1 83 ? 9.434 1.291 -17.854 1.00 82.00 83 ALA A N 1
ATOM 678 C CA . ALA A 1 83 ? 9.912 1.026 -16.499 1.00 82.00 83 ALA A CA 1
ATOM 679 C C . ALA A 1 83 ? 8.770 1.116 -15.480 1.00 82.00 83 ALA A C 1
ATOM 681 O O . ALA A 1 83 ? 8.590 0.223 -14.650 1.00 82.00 83 ALA A O 1
ATOM 682 N N . MET A 1 84 ? 7.951 2.164 -15.591 1.00 82.38 84 MET A N 1
ATOM 683 C CA . MET A 1 84 ? 6.787 2.372 -14.741 1.00 82.38 84 MET A CA 1
ATOM 684 C C . MET A 1 84 ? 5.747 1.272 -14.932 1.00 82.38 84 MET A C 1
ATOM 686 O O . MET A 1 84 ? 5.308 0.675 -13.953 1.00 82.38 84 MET A O 1
ATOM 690 N N . LEU A 1 85 ? 5.382 0.936 -16.173 1.00 82.12 85 LEU A N 1
ATOM 691 C CA . LEU A 1 85 ? 4.424 -0.139 -16.438 1.00 82.12 85 LEU A CA 1
ATOM 692 C C . LEU A 1 85 ? 4.921 -1.480 -15.884 1.00 82.12 85 LEU A C 1
ATOM 694 O O . LEU A 1 85 ? 4.145 -2.227 -15.282 1.00 82.12 85 LEU A O 1
ATOM 698 N N . PHE A 1 86 ? 6.215 -1.768 -16.039 1.00 83.31 86 PHE A N 1
ATOM 699 C CA . PHE A 1 86 ? 6.822 -2.967 -15.477 1.00 83.31 86 PHE A CA 1
ATOM 700 C C . PHE A 1 86 ? 6.757 -2.965 -13.950 1.00 83.31 86 PHE A C 1
ATOM 702 O O . PHE A 1 86 ? 6.360 -3.968 -13.361 1.00 83.31 86 PHE A O 1
ATOM 709 N N . PHE A 1 87 ? 7.073 -1.843 -13.306 1.00 85.38 87 PHE A N 1
ATOM 710 C CA . PHE A 1 87 ? 6.939 -1.677 -11.863 1.00 85.38 87 PHE A CA 1
ATOM 711 C C . PHE A 1 87 ? 5.488 -1.895 -11.389 1.00 85.38 87 PHE A C 1
ATOM 713 O O . PHE A 1 87 ? 5.253 -2.695 -10.479 1.00 85.38 87 PHE A O 1
ATOM 720 N N . LEU A 1 88 ? 4.499 -1.269 -12.038 1.00 87.00 88 LEU A N 1
ATOM 721 C CA . LEU A 1 88 ? 3.081 -1.442 -11.700 1.00 87.00 88 LEU A CA 1
ATOM 722 C C . LEU A 1 88 ? 2.670 -2.928 -11.763 1.00 87.00 88 LEU A C 1
ATOM 724 O O . LEU A 1 88 ? 2.088 -3.451 -10.812 1.00 87.00 88 LEU A O 1
ATOM 728 N N . GLN A 1 89 ? 3.037 -3.632 -12.838 1.00 84.94 89 GLN A N 1
ATOM 729 C CA . GLN A 1 89 ? 2.658 -5.035 -13.058 1.00 84.94 89 GLN A CA 1
ATOM 730 C C . GLN A 1 89 ? 3.456 -6.035 -12.210 1.00 84.94 89 GLN A C 1
ATOM 732 O O . GLN A 1 89 ? 2.927 -7.030 -11.717 1.00 84.94 89 GLN A O 1
ATOM 737 N N . LYS A 1 90 ? 4.769 -5.844 -12.071 1.00 83.88 90 LYS A N 1
ATOM 738 C CA . LYS A 1 90 ? 5.648 -6.836 -11.431 1.00 83.88 90 LYS A CA 1
ATOM 739 C C . LYS A 1 90 ? 5.792 -6.636 -9.937 1.00 83.88 90 LYS A C 1
ATOM 741 O O . LYS A 1 90 ? 6.120 -7.614 -9.262 1.00 83.88 90 LYS A O 1
ATOM 746 N N . THR A 1 91 ? 5.500 -5.439 -9.443 1.00 84.25 91 THR A N 1
ATOM 747 C CA . THR A 1 91 ? 5.617 -5.098 -8.028 1.00 84.25 91 THR A CA 1
ATOM 748 C C . THR A 1 91 ? 4.245 -4.891 -7.401 1.00 84.25 91 THR A C 1
ATOM 750 O O . THR A 1 91 ? 3.831 -5.675 -6.545 1.00 84.25 91 THR A O 1
ATOM 753 N N . LEU A 1 92 ? 3.499 -3.878 -7.848 1.00 88.56 92 LEU A N 1
ATOM 754 C CA . LEU A 1 92 ? 2.265 -3.479 -7.169 1.00 88.56 92 LEU A CA 1
ATOM 755 C C . LEU A 1 92 ? 1.115 -4.461 -7.366 1.00 88.56 92 LEU A C 1
ATOM 757 O O . LEU A 1 92 ? 0.410 -4.761 -6.402 1.00 88.56 92 LEU A O 1
ATOM 761 N N . GLU A 1 93 ? 0.942 -5.026 -8.562 1.00 89.56 93 GLU A N 1
ATOM 762 C CA . GLU A 1 93 ? -0.066 -6.074 -8.757 1.00 89.56 93 GLU A CA 1
ATOM 763 C C . GLU A 1 93 ? 0.242 -7.320 -7.921 1.00 89.56 93 GLU A C 1
ATOM 765 O O . GLU A 1 93 ? -0.681 -7.919 -7.370 1.00 89.56 93 GLU A O 1
ATOM 770 N N . LYS A 1 94 ? 1.519 -7.698 -7.761 1.00 88.94 94 LYS A N 1
ATOM 771 C CA . LYS A 1 94 ? 1.892 -8.819 -6.883 1.00 88.94 94 LYS A CA 1
ATOM 772 C C . LYS A 1 94 ? 1.559 -8.524 -5.427 1.00 88.94 94 LYS A C 1
ATOM 774 O O . LYS A 1 94 ? 0.985 -9.385 -4.766 1.00 88.94 94 LYS A O 1
ATOM 779 N N . LEU A 1 95 ? 1.876 -7.319 -4.950 1.00 89.25 95 LEU A N 1
ATOM 780 C CA . LEU A 1 95 ? 1.536 -6.881 -3.599 1.00 89.25 95 LEU A CA 1
ATOM 781 C C . LEU A 1 95 ? 0.019 -6.906 -3.377 1.00 89.25 95 LEU A C 1
ATOM 783 O O . LEU A 1 95 ? -0.453 -7.512 -2.416 1.00 89.25 95 LEU A O 1
ATOM 787 N N . ARG A 1 96 ? -0.753 -6.321 -4.302 1.00 93.19 96 ARG A N 1
ATOM 788 C CA . ARG A 1 96 ? -2.219 -6.352 -4.257 1.00 93.19 96 ARG A CA 1
ATOM 789 C C . ARG A 1 96 ? -2.731 -7.782 -4.220 1.00 93.19 96 ARG A C 1
ATOM 791 O O . ARG A 1 96 ? -3.512 -8.118 -3.343 1.00 93.19 96 ARG A O 1
ATOM 798 N N . ASN A 1 97 ? -2.279 -8.636 -5.133 1.00 92.69 97 ASN A N 1
ATOM 799 C CA . ASN A 1 97 ? -2.747 -10.017 -5.212 1.00 92.69 97 ASN A CA 1
ATOM 800 C C . ASN A 1 97 ? -2.377 -10.826 -3.959 1.00 92.69 97 ASN A C 1
ATOM 802 O O . ASN A 1 97 ? -3.134 -11.710 -3.561 1.00 92.69 97 ASN A O 1
ATOM 806 N N . ALA A 1 98 ? -1.242 -10.520 -3.326 1.00 91.12 98 ALA A N 1
ATOM 807 C CA . ALA A 1 98 ? -0.817 -11.146 -2.080 1.00 91.12 98 ALA A CA 1
ATOM 808 C C . ALA A 1 98 ? -1.685 -10.728 -0.882 1.00 91.12 98 ALA A C 1
ATOM 810 O O . ALA A 1 98 ? -1.977 -11.575 -0.037 1.00 91.12 98 ALA A O 1
ATOM 811 N N . ILE A 1 99 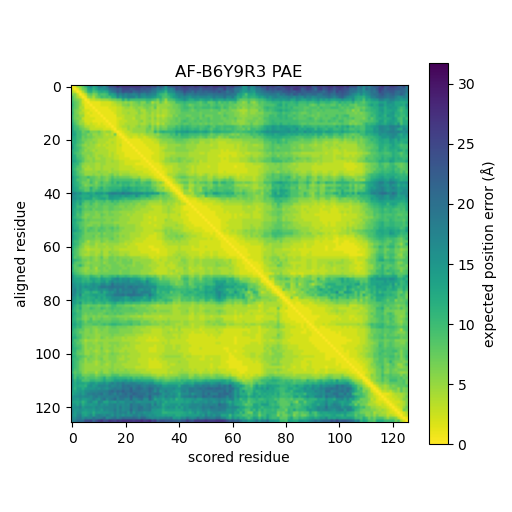? -2.095 -9.456 -0.816 1.00 92.12 99 ILE A N 1
ATOM 812 C CA . ILE A 1 99 ? -2.876 -8.889 0.294 1.00 92.12 99 ILE A CA 1
ATOM 813 C C . ILE A 1 99 ? -4.387 -9.069 0.078 1.00 92.12 99 ILE A C 1
ATOM 815 O O . ILE A 1 99 ? -5.075 -9.682 0.893 1.00 92.12 99 ILE A O 1
ATOM 819 N N . ASN A 1 100 ? -4.917 -8.513 -1.010 1.00 94.31 100 ASN A N 1
ATOM 820 C CA . ASN A 1 100 ? -6.323 -8.568 -1.399 1.00 94.31 100 ASN A CA 1
ATOM 821 C C . ASN A 1 100 ? -6.449 -8.276 -2.910 1.00 94.31 100 ASN A C 1
ATOM 823 O O . ASN A 1 100 ? -6.364 -7.113 -3.308 1.00 94.31 100 ASN A O 1
ATOM 827 N N . PRO A 1 101 ? -6.697 -9.288 -3.764 1.00 94.62 101 PRO A N 1
ATOM 828 C CA . PRO A 1 101 ? -6.826 -9.103 -5.215 1.00 94.62 101 PRO A CA 1
ATOM 829 C C . PRO A 1 101 ? -7.896 -8.087 -5.642 1.00 94.62 101 PRO A C 1
ATOM 831 O O . PRO A 1 101 ? -7.804 -7.525 -6.731 1.00 94.62 101 PRO A O 1
ATOM 834 N N . ASN A 1 102 ? -8.890 -7.839 -4.782 1.00 95.69 102 ASN A N 1
ATOM 835 C CA . ASN A 1 102 ? -9.977 -6.893 -5.031 1.00 95.69 102 ASN A CA 1
ATOM 836 C C . ASN A 1 102 ? -9.688 -5.479 -4.501 1.00 95.69 102 ASN A C 1
ATOM 838 O O . ASN A 1 102 ? -10.542 -4.607 -4.636 1.00 95.69 102 ASN A O 1
ATOM 842 N N . ALA A 1 103 ? -8.526 -5.243 -3.883 1.00 95.50 103 ALA A N 1
ATOM 843 C CA . ALA A 1 103 ? -8.193 -3.930 -3.349 1.00 95.50 103 ALA A CA 1
ATOM 844 C C . ALA A 1 103 ? -7.923 -2.905 -4.461 1.00 95.50 103 ALA A C 1
ATOM 846 O O . ALA A 1 103 ? -7.322 -3.206 -5.497 1.00 95.50 103 ALA A O 1
ATOM 847 N N . GLY A 1 104 ? -8.326 -1.662 -4.216 1.00 95.31 104 GLY A N 1
ATOM 848 C CA . GLY A 1 104 ? -7.869 -0.512 -4.983 1.00 95.31 104 GLY A CA 1
ATOM 849 C C . GLY A 1 104 ? -6.433 -0.148 -4.610 1.00 95.31 104 GLY A C 1
ATOM 850 O O . GLY A 1 104 ? -6.020 -0.314 -3.462 1.00 95.31 104 GLY A O 1
ATOM 851 N N . ILE A 1 105 ? -5.672 0.371 -5.572 1.00 93.12 105 ILE A N 1
ATOM 852 C CA . ILE A 1 105 ? -4.355 0.959 -5.314 1.00 93.12 105 ILE A CA 1
ATOM 853 C C . ILE A 1 105 ? -4.443 2.464 -5.573 1.00 93.12 105 ILE A C 1
ATOM 855 O O . ILE A 1 105 ? -4.919 2.884 -6.627 1.00 93.12 105 ILE A O 1
ATOM 859 N N . ILE A 1 106 ? -3.958 3.262 -4.624 1.00 93.38 106 ILE A N 1
ATOM 860 C CA . ILE A 1 106 ? -3.742 4.702 -4.773 1.00 93.38 106 ILE A CA 1
ATOM 861 C C . ILE A 1 106 ? -2.235 4.941 -4.771 1.00 93.38 106 ILE A C 1
ATOM 863 O O . ILE A 1 106 ? -1.548 4.555 -3.827 1.00 93.38 106 ILE A O 1
ATOM 867 N N . LEU A 1 107 ? -1.723 5.573 -5.825 1.00 89.00 107 LEU A N 1
ATOM 868 C CA . LEU A 1 107 ? -0.306 5.906 -5.964 1.00 89.00 107 LEU A CA 1
ATOM 869 C C . LEU A 1 107 ? -0.144 7.408 -6.119 1.00 89.00 107 LEU A C 1
ATOM 871 O O . LEU A 1 107 ? -0.751 8.007 -7.008 1.00 89.00 107 LEU A O 1
ATOM 875 N N . THR A 1 108 ? 0.732 7.995 -5.312 1.00 87.88 108 THR A N 1
ATOM 876 C CA . THR A 1 108 ? 1.149 9.382 -5.496 1.00 87.88 108 THR A CA 1
ATOM 877 C C . THR A 1 108 ? 2.443 9.422 -6.302 1.00 87.88 108 THR A C 1
ATOM 879 O O . THR A 1 108 ? 3.500 8.993 -5.830 1.00 87.88 108 THR A O 1
ATOM 882 N N . HIS A 1 109 ? 2.362 9.956 -7.523 1.00 80.94 109 HIS A N 1
ATOM 883 C CA . HIS A 1 109 ? 3.524 10.311 -8.337 1.00 80.94 109 HIS A CA 1
ATOM 884 C C . HIS A 1 109 ? 3.747 11.820 -8.284 1.00 80.94 109 HIS A C 1
ATOM 886 O O . HIS A 1 109 ? 2.820 12.597 -8.520 1.00 80.94 109 HIS A O 1
ATOM 892 N N . HIS A 1 110 ? 4.969 12.251 -7.991 1.00 76.94 110 HIS A N 1
ATOM 893 C CA . HIS A 1 110 ? 5.332 13.659 -8.080 1.00 76.94 110 HIS A CA 1
ATOM 894 C C . HIS A 1 110 ? 5.912 13.950 -9.465 1.00 76.94 110 HIS A C 1
ATOM 896 O O . HIS A 1 110 ? 7.088 13.708 -9.702 1.00 76.94 110 HIS A O 1
ATOM 902 N N . THR A 1 111 ? 5.101 14.505 -10.363 1.00 67.38 111 THR A N 1
ATOM 903 C CA . THR A 1 111 ? 5.560 14.996 -11.670 1.00 67.38 111 THR A CA 1
ATOM 904 C C . THR A 1 111 ? 5.755 16.515 -11.642 1.00 67.38 111 THR A C 1
ATOM 906 O O . THR A 1 111 ? 5.121 17.221 -10.843 1.00 67.38 111 THR A O 1
ATOM 909 N N . LYS A 1 112 ? 6.615 17.079 -12.510 1.00 67.31 112 LYS A N 1
ATOM 910 C CA . LYS A 1 112 ? 6.532 18.521 -12.804 1.00 67.31 112 LYS A CA 1
ATOM 911 C C . LYS A 1 112 ? 5.150 18.841 -13.371 1.00 67.31 112 LYS A C 1
ATOM 913 O O . LYS A 1 112 ? 4.426 17.981 -13.859 1.00 67.31 112 LYS A O 1
ATOM 918 N N . LYS A 1 113 ? 4.777 20.123 -13.330 1.00 63.97 113 LYS A N 1
ATOM 919 C CA . LYS A 1 113 ? 3.545 20.604 -13.966 1.00 63.97 113 LYS A CA 1
ATOM 920 C C . LYS A 1 113 ? 3.567 20.278 -15.465 1.00 63.97 113 LYS A C 1
ATOM 922 O O . LYS A 1 113 ? 4.176 21.007 -16.242 1.00 63.97 113 LYS A O 1
ATOM 927 N N . LEU A 1 114 ? 2.877 19.208 -15.847 1.00 65.62 114 LEU A N 1
ATOM 928 C CA . LEU A 1 114 ? 2.626 18.838 -17.233 1.00 65.62 114 LEU A CA 1
ATOM 929 C C . LEU A 1 114 ? 1.377 19.552 -17.754 1.00 65.62 114 LEU A C 1
ATOM 931 O O . LEU A 1 114 ? 0.430 19.827 -17.013 1.00 65.62 114 LEU A O 1
ATOM 935 N N . SER A 1 115 ? 1.356 19.840 -19.054 1.00 69.06 115 SER A N 1
ATOM 936 C CA . SER A 1 115 ? 0.111 20.228 -19.720 1.00 69.06 115 SER A CA 1
ATOM 937 C C . SER A 1 115 ? -0.815 19.010 -19.853 1.00 69.06 115 SER A C 1
ATOM 939 O O . SER A 1 115 ? -0.340 17.880 -19.936 1.00 69.06 115 SER A O 1
ATOM 941 N N . LYS A 1 116 ? -2.139 19.218 -19.917 1.00 73.06 116 LYS A N 1
ATOM 942 C CA . LYS A 1 116 ? -3.122 18.121 -20.041 1.00 73.06 116 LYS A CA 1
ATOM 943 C C . LYS A 1 116 ? -2.823 17.184 -21.220 1.00 73.06 116 LYS A C 1
ATOM 945 O O . LYS A 1 116 ? -2.925 15.975 -21.077 1.00 73.06 116 LYS A O 1
ATOM 950 N N . LYS A 1 117 ? -2.399 17.751 -22.353 1.00 73.19 117 LYS A N 1
ATOM 951 C CA . LYS A 1 117 ? -2.030 16.991 -23.552 1.00 73.19 117 LYS A CA 1
ATOM 952 C C . LYS A 1 117 ? -0.825 16.075 -23.303 1.00 73.19 117 LYS A C 1
ATOM 954 O O . LYS A 1 117 ? -0.841 14.926 -23.712 1.00 73.19 117 LYS A O 1
ATOM 959 N N . MET A 1 118 ? 0.178 16.565 -22.574 1.00 67.31 118 MET A N 1
ATOM 960 C CA . MET A 1 118 ? 1.354 15.767 -22.216 1.00 67.31 118 MET A CA 1
ATOM 961 C C . MET A 1 118 ? 1.017 14.667 -21.211 1.00 67.31 118 MET A C 1
ATOM 963 O O . MET A 1 118 ? 1.601 13.605 -21.297 1.00 67.31 118 MET A O 1
ATOM 967 N N . LEU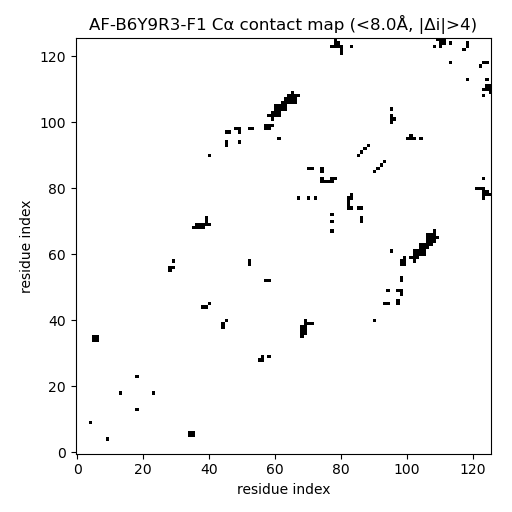 A 1 119 ? 0.055 14.880 -20.307 1.00 71.81 119 LEU A N 1
ATOM 968 C CA . LEU A 1 119 ? -0.403 13.832 -19.388 1.00 71.81 119 LEU A CA 1
ATOM 969 C C . LEU A 1 119 ? -1.125 12.686 -20.121 1.00 71.81 119 LEU A C 1
ATOM 971 O O . LEU A 1 119 ? -0.996 11.532 -19.734 1.00 71.81 119 LEU A O 1
ATOM 975 N N . GLU A 1 120 ? -1.906 13.004 -21.157 1.00 74.62 120 GLU A N 1
ATOM 976 C CA . GLU A 1 120 ? -2.613 12.002 -21.968 1.00 74.62 120 GLU A CA 1
ATOM 977 C C . GLU A 1 120 ? -1.652 11.194 -22.854 1.00 74.62 120 GLU A C 1
ATOM 979 O O . GLU A 1 120 ? -1.856 9.998 -23.048 1.00 74.62 120 GLU A O 1
ATOM 984 N N . GLU A 1 121 ? -0.610 11.841 -23.380 1.00 74.12 121 GLU A N 1
ATOM 985 C CA . GLU A 1 121 ? 0.398 11.213 -24.243 1.00 74.12 121 GLU A CA 1
ATOM 986 C C . GLU A 1 121 ? 1.488 10.479 -23.436 1.00 74.12 121 GLU A C 1
ATOM 988 O O . GLU A 1 121 ? 1.958 9.425 -23.863 1.00 74.12 121 GLU A O 1
ATOM 993 N N . ASP A 1 122 ? 1.876 11.020 -22.277 1.00 69.88 122 ASP A N 1
ATOM 994 C CA . ASP A 1 122 ? 2.964 10.527 -21.429 1.00 69.88 122 ASP A CA 1
ATOM 995 C C . ASP A 1 122 ? 2.741 10.890 -19.932 1.00 69.88 122 ASP A C 1
ATOM 997 O O . ASP A 1 122 ? 3.231 11.911 -19.430 1.00 69.88 122 ASP A O 1
ATOM 1001 N N . PRO A 1 123 ? 1.974 10.070 -19.188 1.00 64.81 123 PRO A N 1
ATOM 1002 C CA . PRO A 1 123 ? 1.517 10.407 -17.839 1.00 64.81 123 PRO A CA 1
ATOM 1003 C C . PRO A 1 123 ? 2.615 10.397 -16.766 1.00 64.81 123 PRO A C 1
ATOM 1005 O O . PRO A 1 123 ? 2.381 10.897 -15.661 1.00 64.81 123 PRO A O 1
ATOM 1008 N N . PHE A 1 124 ? 3.793 9.833 -17.055 1.00 67.25 124 PHE A N 1
ATOM 1009 C CA . PHE A 1 124 ? 4.866 9.638 -16.076 1.00 67.25 124 PHE A CA 1
ATOM 1010 C C . PHE A 1 124 ? 6.071 10.567 -16.280 1.00 67.25 124 PHE A C 1
ATOM 1012 O O . PHE A 1 124 ? 7.063 10.424 -15.578 1.00 67.25 124 PHE A O 1
ATOM 1019 N N . GLN A 1 125 ? 5.983 11.570 -17.156 1.00 62.81 125 GLN A N 1
ATOM 1020 C CA . GLN A 1 125 ? 7.033 12.587 -17.301 1.00 62.81 125 GLN A CA 1
ATOM 1021 C C . GLN A 1 125 ? 7.126 13.496 -16.063 1.00 62.81 125 GLN A C 1
ATOM 1023 O O . GLN A 1 125 ? 6.265 14.351 -15.843 1.00 62.81 125 GLN A O 1
ATOM 1028 N N . ALA A 1 126 ? 8.186 13.366 -15.262 1.00 58.47 126 ALA A N 1
ATOM 1029 C CA . ALA A 1 126 ? 8.501 14.313 -14.192 1.00 58.47 126 ALA A CA 1
ATOM 1030 C C . ALA A 1 126 ? 9.389 15.473 -14.630 1.00 58.47 126 ALA A C 1
ATOM 1032 O O . ALA A 1 126 ? 10.316 15.401 -15.466 1.00 58.47 126 ALA A O 1
#

Secondary structure (DSSP, 8-state):
------HHHHHHHHHHT---HHHHHHHHHH------------HHHHHHHHHHHHHH---SEEEES-GGGT--GGG--TT-HHHHHHHIIIIIHHHHHHH-TT-EEEE--------HHHHHH-TT--

Foldseek 3Di:
DPDDQFPVNVVVVVVVVPDDPVVVVVCQQQDDDDTQAQDCQDVVVLVVVQVVCVVRHQHQEAEDPECVSHQDCVLPDLQDPSSVVCCCVVHVCSSCVSRPNNHHYHHDQDADDDDPVCCVVRVRHD

Nearest PDB structures (foldseek):
  8gbj-assembly1_X  TM=4.450E-01  e=1.082E-01  Homo sapiens
  8c3j-assembly1_A  TM=4.784E-01  e=5.962E-01  Pyrococcus furiosus
  5nwl-assembly1_D  TM=4.804E-01  e=8.839E-01  Homo sapiens
  8gja-assembly2_D  TM=5.052E-01  e=4.271E+00  Alvinella pompejana

Sequence (126 aa):
MQTEIEYEYMKERLQCLQLDPELLAIAANNLIITPKVHLSFCHEEINYIKEIAKERFKPDILAVDPLRNIFNSEYGNENDNSAMLFFLQKTLEKLRNAINPNAGIILTHHTKKLSKKMLEEDPFQA

Mean predicted aligned error: 7.61 Å

Solvent-accessible surface area (backbone atoms only — not comparable to full-atom values): 7625 Å² total; per-residue (Å²): 132,91,75,77,77,48,55,70,59,47,49,55,52,57,65,71,64,71,67,54,70,68,58,51,58,52,40,70,64,74,58,88,84,79,65,93,59,82,45,88,64,46,74,65,57,44,50,52,53,28,52,52,34,68,74,67,46,79,58,61,66,47,79,40,81,53,42,74,48,51,58,60,66,89,56,45,52,78,54,34,66,68,25,39,52,47,45,47,59,70,41,51,47,48,44,36,54,65,58,30,72,86,35,48,77,48,75,39,77,88,53,52,97,65,54,73,69,47,42,75,77,46,73,48,56,87